Protein AF-A0A6B3FEU1-F1 (afdb_monomer_lite)

Sequence (97 aa):
MAVHVVAEEIPGVTSLAAGAMWGPYLVEPKAKVDEWSRRSLEVFRELAGDPATGVRLTSGIEASRTAEVPPEWATTLPDHRPCEAAELPPGFTAGYR

Foldseek 3Di:
DDDDDDDPDVPDPVVVPDPDDQDQDPDPPPVVSVVVSVVVVVVLVVLCVDVVSVRHDDDDKDFALDDDDDDPVQCPDPPWDKDDPVVDDPNTDTIID

Secondary structure (DSSP, 8-state):
-------SSSS-HHHHH--------S-SSHHHHHHHHHHHHHHHHHHTT-GGG--------EEESS--PPPHHHHTSTT--BPPGGGSPTT--EEE-

Radius of gyration: 17.31 Å; chains: 1; bounding box: 35×32×54 Å

pLDDT: mean 92.63, std 4.86, range [72.94, 98.44]

Structure (mmCIF, N/CA/C/O backbone):
data_AF-A0A6B3FEU1-F1
#
_entry.id   AF-A0A6B3FEU1-F1
#
loop_
_atom_site.group_PDB
_atom_site.id
_atom_site.type_symbol
_atom_site.label_atom_id
_atom_site.label_alt_id
_atom_site.label_comp_id
_atom_site.label_asym_id
_atom_site.label_entity_id
_atom_site.label_seq_id
_atom_site.pdbx_PDB_ins_code
_atom_site.Cartn_x
_atom_site.Cartn_y
_atom_site.Cartn_z
_atom_site.occupancy
_atom_site.B_iso_or_equiv
_atom_site.auth_seq_id
_atom_site.auth_comp_id
_atom_site.auth_asym_id
_atom_site.auth_atom_id
_atom_site.pdbx_PDB_model_num
ATOM 1 N N . MET A 1 1 ? -15.473 -0.412 30.560 1.00 79.81 1 MET A N 1
ATOM 2 C CA . MET A 1 1 ? -14.382 0.585 30.620 1.00 79.81 1 MET A CA 1
ATOM 3 C C . MET A 1 1 ? -14.629 1.589 29.505 1.00 79.81 1 MET A C 1
ATOM 5 O O . MET A 1 1 ? -14.910 1.137 28.403 1.00 79.81 1 MET A O 1
ATOM 9 N N . ALA A 1 2 ? -14.616 2.895 29.778 1.00 93.88 2 ALA A N 1
ATOM 10 C CA . ALA A 1 2 ? -14.775 3.913 28.734 1.00 93.88 2 ALA A CA 1
ATOM 11 C C . ALA A 1 2 ? -13.408 4.250 28.115 1.00 93.88 2 ALA A C 1
ATOM 13 O O . ALA A 1 2 ? -12.414 4.308 28.838 1.00 93.88 2 ALA A O 1
ATOM 14 N N . VAL A 1 3 ? -13.360 4.445 26.794 1.00 96.25 3 VAL A N 1
ATOM 15 C CA . VAL A 1 3 ? -12.160 4.860 26.049 1.00 96.25 3 VAL A CA 1
ATOM 16 C C . VAL A 1 3 ? -12.425 6.237 25.446 1.00 96.25 3 VAL A C 1
ATOM 18 O O . VAL A 1 3 ? -13.485 6.453 24.863 1.00 96.25 3 VAL A O 1
ATOM 21 N N . HIS A 1 4 ? -11.466 7.153 25.579 1.00 95.81 4 HIS A N 1
ATOM 22 C CA . HIS A 1 4 ? -11.525 8.498 25.006 1.00 95.81 4 HIS A CA 1
ATOM 23 C C . HIS A 1 4 ? -10.372 8.699 24.020 1.00 95.81 4 HIS A C 1
ATOM 25 O O . HIS A 1 4 ? -9.233 8.357 24.330 1.00 95.81 4 HIS A O 1
ATOM 31 N N . VAL A 1 5 ? -10.666 9.280 22.854 1.00 94.69 5 VAL A N 1
ATOM 32 C CA . VAL A 1 5 ? -9.660 9.727 21.882 1.00 94.69 5 VAL A CA 1
ATOM 33 C C . VAL A 1 5 ? -9.540 11.240 22.002 1.00 94.69 5 VAL A C 1
ATOM 35 O O . VAL A 1 5 ? -10.533 11.946 21.841 1.00 94.69 5 VAL A O 1
ATOM 38 N N . VAL A 1 6 ? -8.338 11.729 22.303 1.00 96.12 6 VAL A N 1
ATOM 39 C CA . VAL A 1 6 ? -8.035 13.162 22.387 1.00 96.12 6 VAL A CA 1
ATOM 40 C C . VAL A 1 6 ? -7.064 13.500 21.265 1.00 96.12 6 VAL A C 1
ATOM 42 O O . VAL A 1 6 ? -5.951 12.981 21.234 1.00 96.12 6 VAL A O 1
ATOM 45 N N . ALA A 1 7 ? -7.501 14.344 20.340 1.00 95.62 7 ALA A N 1
ATOM 46 C CA . ALA A 1 7 ? -6.709 14.846 19.225 1.00 95.62 7 ALA A CA 1
ATOM 47 C C . ALA A 1 7 ? -7.090 16.308 18.969 1.00 95.62 7 ALA A C 1
ATOM 49 O O . ALA A 1 7 ? -8.192 16.721 19.326 1.00 95.62 7 ALA A O 1
ATOM 50 N N . GLU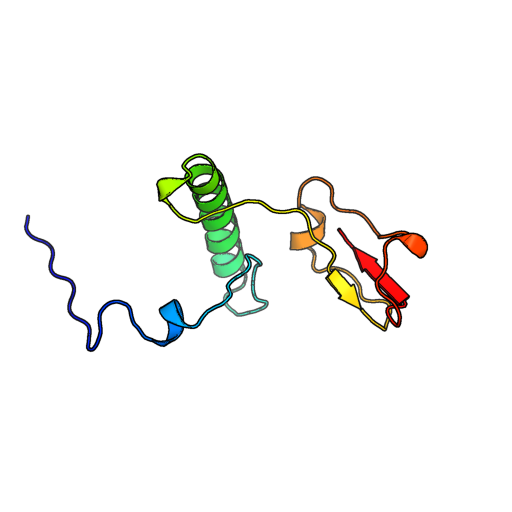 A 1 8 ? -6.187 17.076 18.360 1.00 96.81 8 GLU A N 1
ATOM 51 C CA . GLU A 1 8 ? -6.485 18.446 17.921 1.00 96.81 8 GLU A CA 1
ATOM 52 C C . GLU A 1 8 ? -7.598 18.455 16.861 1.00 96.81 8 GLU A C 1
ATOM 54 O O . GLU A 1 8 ? -8.544 19.230 16.965 1.00 96.81 8 GLU A O 1
ATOM 59 N N . GLU A 1 9 ? -7.538 17.519 15.905 1.00 96.50 9 GLU A N 1
ATOM 60 C CA . GLU A 1 9 ? -8.543 17.326 14.855 1.00 96.50 9 GLU A CA 1
ATOM 61 C C . GLU A 1 9 ? -8.863 15.837 14.642 1.00 96.50 9 GLU A C 1
ATOM 63 O O . GLU A 1 9 ? -7.997 14.968 14.792 1.00 96.50 9 GLU A O 1
ATOM 68 N N . ILE A 1 10 ? -10.117 15.536 14.277 1.00 95.00 10 ILE A N 1
ATOM 69 C CA . ILE A 1 10 ? -10.600 14.177 13.987 1.00 95.00 10 ILE A CA 1
ATOM 70 C C . ILE A 1 10 ? -11.415 14.196 12.678 1.00 95.00 10 ILE A C 1
ATOM 72 O O . ILE A 1 10 ? -12.517 14.749 12.673 1.00 95.00 10 ILE A O 1
ATOM 76 N N . PRO A 1 11 ? -10.932 13.558 11.591 1.00 93.19 11 PRO A N 1
ATOM 77 C CA . PRO A 1 11 ? -9.635 12.884 11.457 1.00 93.19 11 PRO A CA 1
ATOM 78 C C . PRO A 1 11 ? -8.470 13.884 11.351 1.00 93.19 11 PRO A C 1
ATOM 80 O O . PRO A 1 11 ? -8.652 15.009 10.903 1.00 93.19 11 PRO A O 1
ATOM 83 N N . GLY A 1 12 ? -7.258 13.462 11.717 1.00 95.75 12 GLY A N 1
ATOM 84 C CA . GLY A 1 12 ? -6.065 14.299 11.555 1.00 95.75 12 GLY A CA 1
ATOM 85 C C . GLY A 1 12 ? -5.717 14.555 10.081 1.00 95.75 12 GLY A C 1
ATOM 86 O O . GLY A 1 12 ? -5.805 13.650 9.246 1.00 95.75 12 GLY A O 1
ATOM 87 N N . VAL A 1 13 ? -5.264 15.775 9.774 1.00 95.31 13 VAL A N 1
ATOM 88 C CA . VAL A 1 13 ? -5.051 16.264 8.397 1.00 95.31 13 VAL A CA 1
ATOM 89 C C . VAL A 1 13 ? -4.064 15.434 7.575 1.00 95.31 13 VAL A C 1
ATOM 91 O O . VAL A 1 13 ? -4.322 15.172 6.403 1.00 95.31 13 VAL A O 1
ATOM 94 N N . THR A 1 14 ? -2.966 14.959 8.175 1.00 95.69 14 THR A N 1
ATOM 95 C CA . THR A 1 14 ? -1.956 14.148 7.471 1.00 95.69 14 THR A CA 1
ATOM 96 C C . THR A 1 14 ? -2.541 12.827 6.982 1.00 95.69 14 THR A C 1
ATOM 98 O O . THR A 1 14 ? -2.297 12.428 5.846 1.00 95.69 14 THR A O 1
ATOM 101 N N . SER A 1 15 ? -3.340 12.162 7.822 1.00 94.38 15 SER A N 1
ATOM 102 C CA . SER A 1 15 ? -3.999 10.907 7.456 1.00 94.38 15 SER A CA 1
ATOM 103 C C . SER A 1 15 ? -5.077 11.136 6.403 1.00 94.38 15 SER A C 1
ATOM 105 O O . SER A 1 15 ? -5.201 10.338 5.481 1.00 94.38 15 SER A O 1
ATOM 107 N N . LEU A 1 16 ? -5.833 12.233 6.516 1.00 95.44 16 LEU A N 1
ATOM 108 C CA . LEU A 1 16 ? -6.894 12.567 5.567 1.00 95.44 16 LEU A CA 1
ATOM 109 C C . LEU A 1 16 ? -6.348 12.919 4.173 1.00 95.44 16 LEU A C 1
ATOM 111 O O . LEU A 1 16 ? -6.973 12.593 3.170 1.00 95.44 16 LEU A O 1
ATOM 115 N N . ALA A 1 17 ? -5.188 13.573 4.104 1.00 96.69 17 ALA A N 1
ATOM 116 C CA . ALA A 1 17 ? -4.559 13.972 2.847 1.00 96.69 17 ALA A CA 1
ATOM 117 C C . ALA A 1 17 ? -3.781 12.838 2.150 1.00 96.69 17 ALA A C 1
ATOM 119 O O . ALA A 1 17 ? -3.367 12.994 0.999 1.00 96.69 17 ALA A O 1
ATOM 120 N N . ALA A 1 18 ? -3.537 11.713 2.826 1.00 94.62 18 ALA A N 1
ATOM 121 C CA . ALA A 1 18 ? -2.742 10.624 2.276 1.00 94.62 18 ALA A CA 1
ATOM 122 C C . ALA A 1 18 ? -3.485 9.891 1.144 1.00 94.62 18 ALA A C 1
ATOM 124 O O . ALA A 1 18 ? -4.587 9.387 1.334 1.00 94.62 18 ALA A O 1
ATOM 125 N N . GLY A 1 19 ? -2.842 9.747 -0.021 1.00 94.31 19 GLY A N 1
ATOM 126 C CA . GLY A 1 19 ? -3.348 8.878 -1.094 1.00 94.31 19 GLY A CA 1
ATOM 127 C C . GLY A 1 19 ? -3.205 7.379 -0.791 1.00 94.31 19 GLY A C 1
ATOM 128 O O . GLY A 1 19 ? -3.976 6.588 -1.315 1.00 94.31 19 GLY A O 1
ATOM 129 N N . ALA A 1 20 ? -2.230 7.039 0.059 1.00 93.00 20 ALA A N 1
ATOM 130 C CA . ALA A 1 20 ? -1.878 5.733 0.622 1.00 93.00 20 ALA A CA 1
ATOM 131 C C . ALA A 1 20 ? -1.875 4.514 -0.332 1.00 93.00 20 ALA A C 1
ATOM 133 O O . ALA A 1 20 ? -2.889 4.068 -0.861 1.00 93.00 20 ALA A O 1
ATOM 134 N N . MET A 1 21 ? -0.707 3.882 -0.434 1.00 93.06 21 MET A N 1
ATOM 135 C CA . MET A 1 21 ? -0.538 2.506 -0.903 1.00 93.06 21 MET A CA 1
ATOM 136 C C . MET A 1 21 ? 0.289 1.737 0.127 1.00 93.06 21 MET A C 1
ATOM 138 O O . MET A 1 21 ? 1.025 2.342 0.908 1.00 93.06 21 MET A O 1
ATOM 142 N N . TRP A 1 22 ? 0.137 0.417 0.163 1.00 93.00 22 TRP A N 1
ATOM 143 C CA . TRP A 1 22 ? 0.849 -0.415 1.126 1.00 93.00 22 TRP A CA 1
ATOM 144 C C . TRP A 1 22 ? 2.225 -0.828 0.592 1.00 93.00 22 TRP A C 1
ATOM 146 O O . TRP A 1 22 ? 2.336 -1.286 -0.542 1.00 93.00 22 TRP A O 1
ATOM 156 N N . GLY A 1 23 ? 3.246 -0.710 1.440 1.00 87.69 23 GLY A N 1
ATOM 157 C CA . GLY A 1 23 ? 4.591 -1.229 1.207 1.00 87.69 23 GLY A CA 1
ATOM 158 C C . GLY A 1 23 ? 5.487 -0.966 2.428 1.00 87.69 23 GLY A C 1
ATOM 159 O O . GLY A 1 23 ? 5.386 0.114 3.018 1.00 87.69 23 GLY A O 1
ATOM 160 N N . PRO A 1 24 ? 6.346 -1.914 2.847 1.00 84.00 24 PRO A N 1
ATOM 161 C CA . PRO A 1 24 ? 7.353 -1.679 3.877 1.00 84.00 24 PRO A CA 1
ATOM 162 C C . PRO A 1 24 ? 8.282 -0.529 3.477 1.00 84.00 24 PRO A C 1
ATOM 164 O O . PRO A 1 24 ? 9.008 -0.611 2.484 1.00 84.00 24 PRO A O 1
ATOM 167 N N . TYR A 1 25 ? 8.280 0.546 4.263 1.00 72.94 25 TYR A N 1
ATOM 168 C CA . TYR A 1 25 ? 9.241 1.629 4.077 1.00 72.94 25 TYR A CA 1
ATOM 169 C C . TYR A 1 25 ? 10.604 1.192 4.625 1.00 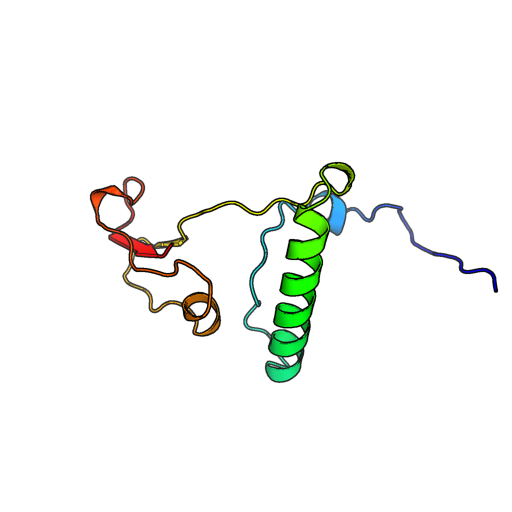72.94 25 TYR A C 1
ATOM 171 O O . TYR A 1 25 ? 10.671 0.572 5.685 1.00 72.94 25 TYR A O 1
ATOM 179 N N . LEU A 1 26 ? 11.693 1.501 3.916 1.00 75.00 26 LEU A N 1
ATOM 180 C CA . LEU A 1 26 ? 13.058 1.099 4.286 1.00 75.00 26 LEU A CA 1
ATOM 181 C C . LEU A 1 26 ? 13.587 1.945 5.461 1.00 75.00 26 LEU A C 1
ATOM 183 O O . LEU A 1 26 ? 14.478 2.775 5.299 1.00 75.00 26 LEU A O 1
ATOM 187 N N . VAL A 1 27 ? 12.985 1.770 6.638 1.00 82.00 27 VAL A N 1
ATOM 188 C CA . VAL A 1 27 ? 13.288 2.511 7.870 1.00 82.00 27 VAL A CA 1
ATOM 189 C C . VAL A 1 27 ? 13.607 1.567 9.021 1.00 82.00 27 VAL A C 1
ATOM 191 O O . VAL A 1 27 ? 13.220 0.400 9.031 1.00 82.00 27 VAL A O 1
ATOM 194 N N . GLU A 1 28 ? 14.317 2.095 10.013 1.00 85.19 28 GLU A N 1
ATOM 195 C CA . GLU A 1 28 ? 14.699 1.350 11.206 1.00 85.19 28 GLU A CA 1
ATOM 196 C C . GLU A 1 28 ? 13.654 1.488 12.329 1.00 85.19 28 GLU A C 1
ATOM 198 O O . GLU A 1 28 ? 13.031 2.545 12.463 1.00 85.19 28 GLU A O 1
ATOM 203 N N . PRO A 1 29 ? 13.479 0.464 13.189 1.00 92.19 29 PRO A N 1
ATOM 204 C CA . PRO A 1 29 ? 14.196 -0.812 13.194 1.00 92.19 29 PRO A CA 1
ATOM 205 C C . PRO A 1 29 ? 13.590 -1.835 12.221 1.00 92.19 29 PRO A C 1
ATOM 207 O O . PRO A 1 29 ? 12.432 -2.237 12.387 1.00 92.19 29 PRO A O 1
ATOM 210 N N . LYS A 1 30 ? 14.394 -2.324 11.268 1.00 88.44 30 LYS A N 1
ATOM 211 C CA . LYS A 1 30 ? 13.923 -3.156 10.146 1.00 88.44 30 LYS A CA 1
ATOM 212 C C . LYS A 1 30 ? 13.079 -4.357 10.580 1.00 88.44 30 LYS A C 1
ATOM 214 O O . LYS A 1 30 ? 11.991 -4.557 10.056 1.00 88.44 30 LYS A O 1
ATOM 219 N N . ALA A 1 31 ? 13.523 -5.108 11.589 1.00 90.81 31 ALA A N 1
ATOM 220 C CA . ALA A 1 31 ? 12.807 -6.303 12.045 1.00 90.81 31 ALA A CA 1
ATOM 221 C C . ALA A 1 31 ? 11.371 -6.010 12.527 1.00 90.81 31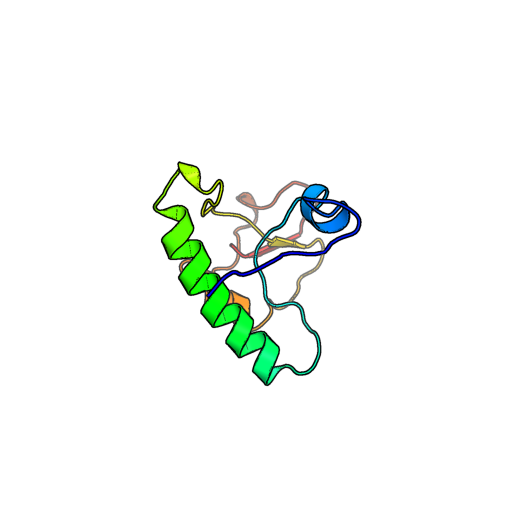 ALA A C 1
ATOM 223 O O . ALA A 1 31 ? 10.462 -6.796 12.268 1.00 90.81 31 ALA A O 1
ATOM 224 N N . LYS A 1 32 ? 11.144 -4.866 13.194 1.00 93.12 32 LYS A N 1
ATOM 225 C CA . LYS A 1 32 ? 9.789 -4.475 13.622 1.00 93.12 32 LYS A CA 1
ATOM 226 C C . LYS A 1 32 ? 8.959 -3.964 12.454 1.00 93.12 32 LYS A C 1
ATOM 228 O O . LYS A 1 32 ? 7.772 -4.260 12.386 1.00 93.12 32 LYS A O 1
ATOM 233 N N . VAL A 1 33 ? 9.574 -3.210 11.542 1.00 92.38 33 VAL A N 1
ATOM 234 C CA . VAL A 1 33 ? 8.899 -2.727 10.331 1.00 92.38 33 VAL A CA 1
ATOM 235 C C . VAL A 1 33 ? 8.426 -3.903 9.487 1.00 92.38 33 VAL A C 1
ATOM 237 O O . VAL A 1 33 ? 7.278 -3.898 9.050 1.00 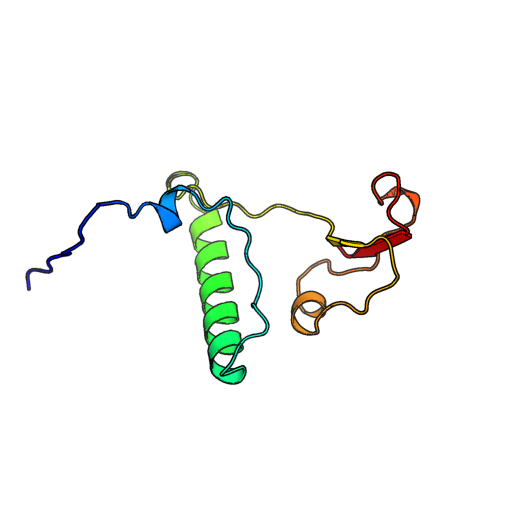92.38 33 VAL A O 1
ATOM 240 N N . ASP A 1 34 ? 9.250 -4.936 9.327 1.00 89.56 34 ASP A N 1
ATOM 241 C CA . ASP A 1 34 ? 8.882 -6.158 8.611 1.00 89.56 34 ASP A CA 1
ATOM 242 C C . ASP A 1 34 ? 7.700 -6.870 9.305 1.00 89.56 34 ASP A C 1
ATOM 244 O O . ASP A 1 34 ? 6.722 -7.236 8.648 1.00 89.56 34 ASP A O 1
ATOM 248 N N . GLU A 1 35 ? 7.726 -7.001 10.639 1.00 92.69 35 GLU A N 1
ATOM 249 C CA . GLU A 1 35 ? 6.633 -7.608 11.416 1.00 92.69 35 GLU A CA 1
ATOM 250 C C . GLU A 1 35 ? 5.313 -6.830 11.281 1.00 92.69 35 GLU A C 1
ATOM 252 O O . GLU A 1 35 ? 4.270 -7.412 10.962 1.00 92.69 35 GLU A O 1
ATOM 257 N N . TRP A 1 36 ? 5.345 -5.511 11.480 1.00 94.38 36 TRP A N 1
ATOM 258 C CA . TRP A 1 36 ? 4.168 -4.650 11.356 1.00 94.38 36 TRP A CA 1
ATOM 259 C C . TRP A 1 36 ? 3.644 -4.597 9.926 1.00 94.38 36 TRP A C 1
ATOM 261 O O . TRP A 1 36 ? 2.430 -4.580 9.714 1.00 94.38 36 TRP A O 1
ATOM 271 N N . SER A 1 37 ? 4.534 -4.612 8.935 1.00 93.25 37 SER A N 1
ATOM 272 C CA . SER A 1 37 ? 4.143 -4.628 7.528 1.00 93.25 37 SER A CA 1
ATOM 273 C C . SER A 1 37 ? 3.421 -5.927 7.191 1.00 93.25 37 SER A C 1
ATOM 275 O O . SER A 1 37 ? 2.313 -5.880 6.661 1.00 93.25 37 SER A O 1
ATOM 277 N N . ARG A 1 38 ? 3.967 -7.087 7.580 1.00 92.00 38 ARG A N 1
ATOM 278 C CA . ARG A 1 38 ? 3.296 -8.378 7.371 1.00 92.00 38 ARG A CA 1
ATOM 279 C C . ARG A 1 38 ? 1.930 -8.415 8.054 1.00 92.00 38 ARG A C 1
ATOM 281 O O . ARG A 1 38 ? 0.940 -8.762 7.414 1.00 92.00 38 ARG A O 1
ATOM 288 N N . ARG A 1 39 ? 1.857 -8.009 9.327 1.00 95.94 39 ARG A N 1
ATOM 289 C CA . ARG A 1 39 ? 0.591 -8.017 10.070 1.00 95.94 39 ARG A CA 1
ATOM 290 C C . ARG A 1 39 ? -0.438 -7.058 9.472 1.00 95.94 39 ARG A C 1
ATOM 292 O O . ARG A 1 39 ? -1.610 -7.405 9.380 1.00 95.94 39 ARG A O 1
ATOM 299 N N . SER A 1 40 ? -0.019 -5.863 9.063 1.00 95.81 40 SER A N 1
ATOM 300 C CA . SER A 1 40 ? -0.924 -4.895 8.437 1.00 95.81 40 SER A CA 1
ATOM 301 C C . SER A 1 40 ? -1.420 -5.369 7.073 1.00 95.81 40 SER A C 1
ATOM 303 O O . SER A 1 40 ? -2.600 -5.197 6.795 1.00 95.81 40 SER A O 1
ATOM 305 N N . LEU A 1 41 ? -0.592 -6.041 6.263 1.00 95.12 41 LEU A N 1
ATOM 306 C CA . LEU A 1 41 ? -1.044 -6.639 5.002 1.00 95.12 41 LEU A CA 1
ATOM 307 C C . LEU A 1 41 ? -2.137 -7.691 5.221 1.00 95.12 41 LEU A C 1
ATOM 309 O O . LEU A 1 41 ? -3.122 -7.700 4.486 1.00 95.12 41 LEU A O 1
ATOM 313 N N . GLU A 1 42 ? -1.984 -8.563 6.224 1.00 95.81 42 GLU A N 1
ATOM 314 C CA . GLU A 1 42 ? -3.019 -9.539 6.603 1.00 95.81 42 GLU A CA 1
ATOM 315 C C . GLU A 1 42 ? -4.341 -8.827 6.935 1.00 95.81 42 GLU A C 1
ATOM 317 O O . GLU A 1 42 ? -5.375 -9.142 6.349 1.00 95.81 42 GLU A O 1
ATOM 322 N N . VAL A 1 43 ? -4.293 -7.800 7.789 1.00 97.94 43 VAL A N 1
ATOM 323 C CA . VAL A 1 43 ? -5.478 -7.018 8.180 1.00 97.94 43 VAL A CA 1
ATOM 324 C C . VAL A 1 43 ? -6.086 -6.263 6.994 1.00 97.94 43 VAL A C 1
ATOM 326 O O . VAL A 1 43 ? -7.301 -6.255 6.829 1.00 97.94 43 VAL A O 1
ATOM 329 N N . PHE A 1 44 ? -5.279 -5.644 6.131 1.00 97.38 44 PHE A N 1
ATOM 330 C CA . PHE A 1 44 ? -5.790 -4.921 4.964 1.00 97.38 44 PHE A CA 1
ATOM 331 C C . PHE A 1 44 ? -6.449 -5.853 3.945 1.00 97.38 44 PHE A C 1
ATOM 333 O O . PHE A 1 44 ? -7.428 -5.457 3.318 1.00 97.38 44 PHE A O 1
ATOM 340 N N . ARG A 1 45 ? -5.967 -7.094 3.805 1.00 96.12 45 ARG A N 1
ATOM 341 C CA . ARG A 1 45 ? -6.624 -8.118 2.978 1.00 96.12 45 ARG A CA 1
ATOM 342 C C . ARG A 1 45 ? -7.982 -8.526 3.543 1.00 96.12 45 ARG A C 1
ATOM 344 O O . ARG A 1 45 ? -8.918 -8.677 2.767 1.00 96.12 45 ARG A O 1
ATOM 351 N N . GLU A 1 46 ? -8.100 -8.668 4.863 1.00 98.06 46 GLU A N 1
ATOM 352 C CA . GLU A 1 46 ? -9.384 -8.925 5.528 1.00 98.06 46 GLU A CA 1
ATOM 353 C C . GLU A 1 46 ? -10.356 -7.749 5.331 1.00 98.06 46 GLU A C 1
ATOM 355 O O . GLU A 1 46 ? -11.487 -7.955 4.896 1.00 98.06 46 GLU A O 1
ATOM 360 N N . LEU A 1 47 ? -9.901 -6.511 5.566 1.00 98.44 47 LEU A N 1
ATOM 361 C CA . LEU A 1 47 ? -10.711 -5.300 5.380 1.00 98.44 47 LEU A CA 1
ATOM 362 C C . LEU A 1 47 ? -11.165 -5.116 3.928 1.00 98.44 47 LEU A C 1
ATOM 364 O O . LEU A 1 47 ? -12.304 -4.726 3.696 1.00 98.44 47 LEU A O 1
ATOM 368 N N . ALA A 1 48 ? -10.318 -5.455 2.952 1.00 97.81 48 ALA A N 1
ATOM 369 C CA . ALA A 1 48 ? -10.678 -5.408 1.535 1.00 97.81 48 ALA A CA 1
ATOM 370 C C . ALA A 1 48 ? -11.835 -6.355 1.157 1.00 97.81 48 ALA A C 1
ATOM 372 O O . ALA A 1 48 ? -12.410 -6.207 0.079 1.00 97.81 48 ALA A O 1
ATOM 373 N N . GLY A 1 49 ? -12.182 -7.316 2.023 1.00 97.56 49 GLY A N 1
ATOM 374 C CA . GLY A 1 49 ? -13.366 -8.163 1.877 1.00 97.56 49 GLY A CA 1
ATOM 375 C C . GLY A 1 49 ? -14.688 -7.459 2.206 1.00 97.56 49 GLY A C 1
ATOM 376 O O . GLY A 1 49 ? -15.742 -7.965 1.827 1.00 97.56 49 GLY A O 1
ATOM 377 N N . ASP A 1 50 ? -14.649 -6.299 2.871 1.00 98.00 50 ASP A N 1
ATOM 378 C CA . ASP A 1 50 ? -15.822 -5.489 3.206 1.00 98.00 50 ASP A CA 1
ATOM 379 C C . ASP A 1 50 ? -15.778 -4.122 2.486 1.00 98.00 50 ASP A C 1
ATOM 381 O O . ASP A 1 50 ? -14.988 -3.243 2.856 1.00 98.00 50 ASP A O 1
ATOM 385 N N . PRO A 1 51 ? -16.661 -3.894 1.492 1.00 95.50 51 PRO A N 1
ATOM 386 C CA . PRO A 1 51 ? -16.765 -2.624 0.775 1.00 95.50 51 PRO A CA 1
ATOM 387 C C . PRO A 1 51 ? -17.005 -1.389 1.656 1.00 95.50 51 PRO A C 1
ATOM 389 O O . PRO A 1 51 ? -16.678 -0.280 1.231 1.00 95.50 51 PRO A O 1
ATOM 392 N N . ALA A 1 52 ? -17.559 -1.539 2.865 1.00 97.94 52 ALA A N 1
ATOM 393 C CA . ALA A 1 52 ? -17.814 -0.420 3.772 1.00 97.94 52 ALA A CA 1
ATOM 394 C C . ALA A 1 52 ? -16.531 0.174 4.382 1.00 97.94 52 ALA A C 1
ATOM 396 O O . ALA A 1 52 ? -16.555 1.292 4.895 1.00 97.94 52 ALA A O 1
ATOM 397 N N . THR A 1 53 ? -15.406 -0.545 4.318 1.00 97.69 53 THR A N 1
ATOM 398 C CA . THR A 1 53 ? -14.129 -0.115 4.913 1.00 97.69 53 THR A CA 1
ATOM 399 C C . THR A 1 53 ? -13.357 0.880 4.045 1.00 97.69 53 THR A C 1
ATOM 401 O O . THR A 1 53 ? -12.468 1.568 4.542 1.00 97.69 53 THR A O 1
ATOM 404 N N . GLY A 1 54 ? -13.658 0.947 2.742 1.00 95.88 54 GLY A N 1
ATOM 405 C CA . GLY A 1 54 ? -12.915 1.755 1.769 1.00 95.88 54 GLY A CA 1
ATOM 406 C C . GLY A 1 54 ? -11.543 1.190 1.365 1.00 95.88 54 GLY A C 1
ATOM 407 O O . GLY A 1 54 ? -10.857 1.802 0.543 1.00 95.88 54 GLY A O 1
ATOM 408 N N . VAL A 1 55 ? -11.138 0.026 1.888 1.00 97.81 55 VAL A N 1
ATOM 409 C CA . VAL A 1 55 ? -9.889 -0.657 1.514 1.00 97.81 55 VAL A CA 1
ATOM 410 C C . VAL A 1 55 ? -10.133 -1.536 0.287 1.00 97.81 55 VAL A C 1
ATOM 412 O O . VAL A 1 55 ? -11.141 -2.229 0.200 1.00 97.81 55 VAL A O 1
ATOM 415 N N . ARG A 1 56 ? -9.203 -1.536 -0.677 1.00 96.06 56 ARG A N 1
ATOM 416 C CA . ARG A 1 56 ? -9.259 -2.431 -1.844 1.00 96.06 56 ARG A CA 1
ATOM 417 C C . ARG A 1 56 ? -7.883 -2.963 -2.214 1.00 96.06 56 ARG A C 1
ATOM 419 O O . ARG A 1 56 ? -6.893 -2.242 -2.115 1.00 96.06 56 ARG A O 1
ATOM 426 N N . LEU A 1 57 ? -7.843 -4.191 -2.722 1.00 94.25 57 LEU A N 1
ATOM 427 C CA . LEU A 1 57 ? -6.671 -4.724 -3.411 1.00 94.25 57 LEU A CA 1
ATOM 428 C C . LEU A 1 57 ? -6.762 -4.361 -4.891 1.00 94.25 57 LEU A C 1
ATOM 430 O O . LEU A 1 57 ? -7.798 -4.550 -5.526 1.00 94.25 57 LEU A O 1
ATOM 434 N N . THR A 1 58 ? -5.674 -3.835 -5.440 1.00 92.38 58 THR A N 1
ATOM 435 C CA . THR A 1 58 ? -5.564 -3.545 -6.867 1.00 92.38 58 THR A CA 1
ATOM 436 C C . THR A 1 58 ? -4.212 -3.997 -7.370 1.00 92.38 58 THR A C 1
ATOM 438 O O . THR A 1 58 ? -3.203 -3.873 -6.682 1.00 92.38 58 THR A O 1
ATOM 441 N N . SER A 1 59 ? -4.205 -4.501 -8.594 1.00 90.19 59 SER A N 1
ATOM 442 C CA . SER A 1 59 ? -2.974 -4.802 -9.303 1.00 90.19 59 SER A CA 1
ATOM 443 C C . SER A 1 59 ? -2.332 -3.492 -9.795 1.00 90.19 59 SER A C 1
ATOM 445 O O . SER A 1 59 ? -3.060 -2.571 -10.183 1.00 90.19 59 SER A O 1
ATOM 447 N N . GLY A 1 60 ? -1.002 -3.405 -9.793 1.00 91.19 60 GLY A N 1
ATOM 448 C CA . GLY A 1 60 ? -0.245 -2.226 -10.224 1.00 91.19 60 GLY A CA 1
ATOM 449 C C . GLY A 1 60 ? 1.082 -2.606 -10.880 1.00 91.19 60 GLY A C 1
ATOM 450 O O . GLY A 1 60 ? 1.381 -3.788 -11.011 1.00 91.19 60 GLY A O 1
ATOM 451 N N . ILE A 1 61 ? 1.837 -1.604 -11.331 1.00 93.12 61 ILE A N 1
ATOM 452 C CA . ILE A 1 61 ? 3.212 -1.758 -11.823 1.00 93.12 61 ILE A CA 1
ATOM 453 C C . ILE A 1 61 ? 4.057 -0.689 -11.137 1.00 93.12 61 ILE A C 1
ATOM 455 O O . ILE A 1 61 ? 3.713 0.494 -11.202 1.00 93.12 61 ILE A O 1
ATOM 459 N N . GLU A 1 62 ? 5.164 -1.091 -10.524 1.00 93.25 62 GLU A N 1
ATOM 460 C CA . GLU A 1 62 ? 6.236 -0.170 -10.163 1.00 93.25 62 GLU A CA 1
ATOM 461 C C . GLU A 1 62 ? 7.200 -0.076 -11.347 1.00 93.25 62 GLU A C 1
ATOM 463 O O . GLU A 1 62 ? 7.886 -1.039 -11.689 1.00 93.25 62 GLU A O 1
ATOM 468 N N . ALA A 1 63 ? 7.197 1.072 -12.025 1.00 95.12 63 ALA A N 1
ATOM 469 C CA . ALA A 1 63 ? 8.006 1.310 -13.213 1.00 95.12 63 ALA A CA 1
ATOM 470 C C . ALA A 1 63 ? 9.143 2.290 -12.901 1.00 95.12 63 ALA A C 1
ATOM 472 O O . ALA A 1 63 ? 8.917 3.346 -12.308 1.00 95.12 63 ALA A O 1
ATOM 473 N N . SER A 1 64 ? 10.351 1.983 -13.375 1.00 94.44 64 SER A N 1
ATOM 474 C CA . SER A 1 64 ? 11.513 2.871 -13.316 1.00 94.44 64 SER A CA 1
ATOM 475 C C . SER A 1 64 ? 12.068 3.174 -14.711 1.00 94.44 64 SER A C 1
ATOM 477 O O . SER A 1 64 ? 11.896 2.437 -15.688 1.00 94.44 64 SER A O 1
ATOM 479 N N . ARG A 1 65 ? 12.707 4.339 -14.825 1.00 95.25 65 ARG A N 1
ATOM 480 C CA . ARG A 1 65 ? 13.424 4.770 -16.036 1.00 95.25 65 ARG A CA 1
ATOM 481 C C . ARG A 1 65 ? 14.810 4.137 -16.132 1.00 95.25 65 ARG A C 1
ATOM 483 O O . ARG A 1 65 ? 15.447 4.225 -17.181 1.00 95.25 65 ARG A O 1
ATOM 490 N N . THR A 1 66 ? 15.252 3.494 -15.059 1.00 91.06 66 THR A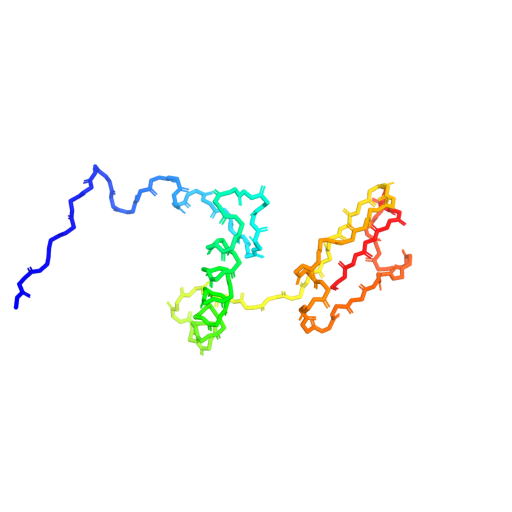 N 1
ATOM 491 C CA . THR A 1 66 ? 16.507 2.759 -14.939 1.00 91.06 66 THR A CA 1
ATOM 492 C C . THR A 1 66 ? 16.229 1.380 -14.359 1.00 91.06 66 THR A C 1
ATOM 494 O O . THR A 1 66 ? 15.307 1.215 -13.569 1.00 91.06 66 THR A O 1
ATOM 497 N N . ALA A 1 67 ? 17.018 0.376 -14.742 1.00 83.50 67 ALA A N 1
ATOM 498 C CA . ALA A 1 67 ? 16.881 -0.951 -14.156 1.00 83.50 67 ALA A CA 1
ATOM 499 C C . ALA A 1 67 ? 17.234 -0.905 -12.661 1.00 83.50 67 ALA A C 1
ATOM 501 O O . ALA A 1 67 ? 18.367 -0.587 -12.298 1.00 83.50 67 ALA A O 1
ATOM 502 N N . GLU A 1 68 ? 16.260 -1.227 -11.815 1.00 83.00 68 GLU A N 1
ATOM 503 C CA . GLU A 1 68 ? 16.402 -1.297 -10.363 1.00 83.00 68 GLU A CA 1
ATOM 504 C C . GLU A 1 68 ? 16.052 -2.702 -9.881 1.00 83.00 68 GLU A C 1
ATOM 506 O O . GLU A 1 68 ? 15.159 -3.363 -10.414 1.00 83.00 68 GLU A O 1
ATOM 511 N N . VAL A 1 69 ? 16.799 -3.172 -8.884 1.00 85.50 69 VAL A N 1
ATOM 512 C CA . VAL A 1 69 ? 16.514 -4.448 -8.226 1.00 85.50 69 VAL A CA 1
ATOM 513 C C . VAL A 1 69 ? 15.317 -4.224 -7.300 1.00 85.50 69 VAL A C 1
ATOM 515 O O . VAL A 1 69 ? 15.391 -3.318 -6.465 1.00 85.50 69 VAL A O 1
ATOM 518 N N . PRO A 1 70 ? 14.233 -5.015 -7.414 1.00 87.00 70 PRO A N 1
ATOM 519 C CA . PRO A 1 70 ? 13.095 -4.871 -6.519 1.00 87.00 70 PRO A CA 1
ATOM 520 C C . PRO A 1 70 ? 13.529 -5.128 -5.071 1.00 87.00 70 PRO A C 1
ATOM 522 O O . PRO A 1 70 ? 14.388 -5.985 -4.823 1.00 87.00 70 PRO A O 1
ATOM 525 N N . PRO A 1 71 ? 12.938 -4.428 -4.091 1.00 85.94 71 PRO A N 1
ATOM 526 C CA . PRO A 1 71 ? 13.203 -4.719 -2.696 1.00 85.94 71 PRO A CA 1
ATOM 527 C C . PRO A 1 71 ? 12.731 -6.142 -2.368 1.00 85.94 71 PRO A C 1
ATOM 529 O O . PRO A 1 71 ? 11.710 -6.606 -2.872 1.00 85.94 71 PRO A O 1
ATOM 532 N N . GLU A 1 72 ? 13.462 -6.834 -1.491 1.00 86.81 72 GLU A N 1
ATOM 533 C CA . GLU A 1 72 ? 13.233 -8.256 -1.183 1.00 86.81 72 GLU A CA 1
ATOM 534 C C . GLU A 1 72 ? 11.785 -8.564 -0.777 1.00 86.81 72 GLU A C 1
ATOM 536 O O . GLU A 1 72 ? 11.239 -9.592 -1.153 1.00 86.81 72 GLU A O 1
ATOM 541 N N . TRP A 1 73 ? 11.116 -7.661 -0.060 1.00 86.31 73 TRP A N 1
ATOM 542 C CA . TRP A 1 73 ? 9.724 -7.875 0.334 1.00 86.31 73 TRP A CA 1
ATOM 543 C C . TRP A 1 73 ? 8.771 -7.938 -0.870 1.00 86.31 73 TRP A C 1
ATOM 545 O O . TRP A 1 73 ? 7.799 -8.693 -0.829 1.00 86.31 73 TRP A O 1
ATOM 555 N N . ALA A 1 74 ? 9.035 -7.182 -1.940 1.00 88.75 74 ALA A N 1
ATOM 556 C CA . ALA A 1 74 ? 8.158 -7.125 -3.107 1.00 88.75 74 ALA A CA 1
ATOM 557 C C . ALA A 1 74 ? 8.178 -8.454 -3.865 1.00 88.75 74 ALA A C 1
ATOM 559 O O . ALA A 1 74 ? 7.140 -8.901 -4.344 1.00 88.75 74 ALA A O 1
ATOM 560 N N . THR A 1 75 ? 9.324 -9.143 -3.877 1.00 89.25 75 THR A N 1
ATOM 561 C CA . THR A 1 75 ? 9.464 -10.448 -4.538 1.00 89.25 75 THR A CA 1
ATOM 562 C C . THR A 1 75 ? 8.699 -11.569 -3.834 1.00 89.25 75 THR A C 1
ATOM 564 O O . THR A 1 75 ? 8.463 -12.621 -4.424 1.00 89.25 75 THR A O 1
ATOM 567 N N . THR A 1 76 ? 8.273 -11.343 -2.587 1.00 87.12 76 THR A N 1
ATOM 568 C CA . THR A 1 76 ? 7.446 -12.287 -1.820 1.00 87.12 76 THR A CA 1
ATOM 569 C C . THR A 1 76 ? 5.943 -12.106 -2.044 1.00 87.12 76 THR A C 1
ATOM 571 O O . THR A 1 76 ? 5.148 -12.912 -1.551 1.00 87.12 76 THR A O 1
ATOM 574 N N . LEU A 1 77 ? 5.524 -11.054 -2.759 1.00 87.62 77 LEU A N 1
ATOM 575 C CA . LEU A 1 77 ? 4.114 -10.830 -3.052 1.00 87.62 77 LEU A CA 1
ATOM 576 C C . LEU A 1 77 ? 3.589 -11.828 -4.097 1.00 87.62 77 LEU A C 1
ATOM 578 O O . LEU A 1 77 ? 4.321 -12.225 -5.005 1.00 87.62 77 LEU A O 1
ATOM 582 N N . PRO A 1 78 ? 2.306 -12.231 -3.997 1.00 87.44 78 PRO A N 1
ATOM 583 C CA . PRO A 1 78 ? 1.661 -13.010 -5.045 1.00 87.44 78 PRO A CA 1
ATOM 584 C C . PRO A 1 78 ? 1.742 -12.290 -6.388 1.00 87.44 78 PRO A C 1
ATOM 586 O O . PRO A 1 78 ? 1.638 -11.067 -6.438 1.00 87.44 78 PRO A O 1
ATOM 589 N N . ASP A 1 79 ? 1.889 -13.067 -7.457 1.00 89.19 79 ASP A N 1
ATOM 590 C CA . ASP A 1 79 ? 1.941 -12.588 -8.841 1.00 89.19 79 ASP A CA 1
ATOM 591 C C . ASP A 1 79 ? 3.124 -11.661 -9.171 1.00 89.19 79 ASP A C 1
ATOM 593 O O . ASP A 1 79 ? 3.149 -11.085 -10.263 1.00 89.19 79 ASP A O 1
ATOM 597 N N . HIS A 1 80 ? 4.127 -11.580 -8.281 1.00 93.31 80 HIS A N 1
ATOM 598 C CA . HIS A 1 80 ? 5.319 -10.786 -8.536 1.00 93.31 80 HIS A CA 1
ATOM 599 C C . HIS A 1 80 ? 6.063 -11.269 -9.781 1.00 93.31 80 HIS A C 1
ATOM 601 O O . HIS A 1 80 ? 6.454 -12.440 -9.870 1.00 93.31 80 HIS A O 1
ATOM 607 N N . ARG A 1 81 ? 6.328 -10.358 -10.719 1.00 93.88 81 ARG A N 1
ATOM 608 C CA . ARG A 1 81 ? 7.202 -10.634 -11.866 1.00 93.88 81 ARG A CA 1
ATOM 609 C C . ARG A 1 81 ? 7.739 -9.365 -12.528 1.00 93.88 81 ARG A C 1
ATOM 611 O O . ARG A 1 81 ? 7.092 -8.317 -12.475 1.00 93.88 81 ARG A O 1
ATOM 618 N N . PRO A 1 82 ? 8.866 -9.465 -13.256 1.00 93.94 82 PRO A N 1
ATOM 619 C CA . PRO A 1 82 ? 9.262 -8.436 -14.208 1.00 93.94 82 PRO A CA 1
ATOM 620 C C . PRO A 1 82 ? 8.153 -8.158 -15.236 1.00 93.94 82 PRO A C 1
ATOM 622 O O . PRO A 1 82 ? 7.433 -9.067 -15.666 1.00 93.94 82 PRO A O 1
ATOM 625 N N . CYS A 1 83 ? 8.022 -6.892 -15.622 1.00 94.88 83 CYS A N 1
ATOM 626 C CA . CYS A 1 83 ? 7.134 -6.462 -16.697 1.00 94.88 83 CYS A CA 1
ATOM 627 C C . CYS A 1 83 ? 7.811 -6.608 -18.061 1.00 94.88 83 CYS A C 1
ATOM 629 O O . CYS A 1 83 ? 8.994 -6.298 -18.219 1.00 94.88 83 CYS A O 1
ATOM 631 N N . GLU A 1 84 ? 7.033 -7.003 -19.063 1.00 94.56 84 GLU A N 1
ATOM 632 C CA . GLU A 1 84 ? 7.443 -6.934 -20.461 1.00 94.56 84 GLU A CA 1
ATOM 633 C C . GLU A 1 84 ? 7.444 -5.478 -20.943 1.00 94.56 84 GLU A C 1
ATOM 635 O O . GLU A 1 84 ? 6.673 -4.645 -20.462 1.00 94.56 84 GLU A O 1
ATOM 640 N N . ALA A 1 85 ? 8.250 -5.162 -21.962 1.00 92.81 85 ALA A N 1
ATOM 641 C CA . ALA A 1 85 ? 8.358 -3.794 -22.484 1.00 92.81 85 ALA A CA 1
ATOM 642 C C . ALA A 1 85 ? 7.006 -3.194 -22.929 1.00 92.81 85 ALA A C 1
ATOM 644 O O . ALA A 1 85 ? 6.813 -1.985 -22.846 1.00 92.81 85 ALA A O 1
ATOM 645 N N . ALA A 1 86 ? 6.063 -4.032 -23.374 1.00 95.69 86 ALA A N 1
ATOM 646 C CA . ALA A 1 86 ? 4.723 -3.611 -23.788 1.00 95.69 86 ALA A CA 1
ATOM 647 C C . ALA A 1 86 ? 3.783 -3.258 -22.616 1.00 95.69 86 ALA A C 1
ATOM 649 O O . ALA A 1 86 ? 2.760 -2.613 -22.833 1.00 95.69 86 ALA A O 1
ATOM 650 N N . GLU A 1 87 ? 4.104 -3.683 -21.391 1.00 95.25 87 GLU A N 1
ATOM 651 C CA . GLU A 1 87 ? 3.328 -3.380 -20.180 1.00 95.25 87 GLU A CA 1
ATOM 652 C C . GLU A 1 87 ? 3.758 -2.055 -19.534 1.00 95.25 87 GLU A C 1
ATOM 654 O O . GLU A 1 87 ? 3.040 -1.508 -18.695 1.00 95.25 87 GLU A O 1
ATOM 659 N N . LEU A 1 88 ? 4.932 -1.540 -19.911 1.00 96.19 88 LEU A N 1
ATOM 660 C CA . LEU A 1 88 ? 5.511 -0.342 -19.321 1.00 96.19 88 LEU A CA 1
ATOM 661 C C . LEU A 1 88 ? 4.878 0.935 -19.895 1.00 96.19 88 LEU A C 1
ATOM 663 O O . LEU A 1 88 ? 4.691 1.051 -21.111 1.00 96.19 88 LEU A O 1
ATOM 667 N N . PRO A 1 89 ? 4.600 1.947 -19.052 1.00 95.38 89 PRO A N 1
ATOM 668 C CA . PRO A 1 89 ? 4.202 3.258 -19.542 1.00 95.38 89 PRO A CA 1
ATOM 669 C C . PRO A 1 89 ? 5.310 3.905 -20.399 1.00 95.38 89 PRO A C 1
ATOM 671 O O . PRO A 1 89 ? 6.498 3.645 -20.178 1.00 95.38 89 PRO A O 1
ATOM 674 N N . PRO A 1 90 ? 4.964 4.805 -21.339 1.00 95.50 90 PRO A N 1
ATOM 675 C CA . PRO A 1 90 ? 5.952 5.493 -22.164 1.00 95.50 90 PRO A CA 1
ATOM 676 C C . PRO A 1 90 ? 7.039 6.190 -21.336 1.00 95.50 90 PRO A C 1
ATOM 678 O O . PRO A 1 90 ? 6.747 6.922 -20.391 1.00 95.50 90 PRO A O 1
ATOM 681 N N . GLY A 1 91 ? 8.298 5.985 -21.723 1.00 94.81 91 GLY A N 1
ATOM 682 C CA . GLY A 1 91 ? 9.462 6.587 -21.068 1.00 94.81 91 GLY A CA 1
ATOM 683 C C . GLY A 1 91 ? 10.049 5.775 -19.910 1.00 94.81 91 GLY A C 1
ATOM 684 O O . GLY A 1 91 ? 11.112 6.152 -19.424 1.00 94.81 91 GLY A O 1
ATOM 685 N N . PHE A 1 92 ? 9.419 4.671 -19.500 1.00 96.56 92 PHE A N 1
ATOM 686 C CA . PHE A 1 92 ? 9.963 3.725 -18.522 1.00 96.56 92 PHE A CA 1
ATOM 687 C C . PHE A 1 92 ? 10.654 2.553 -19.225 1.00 96.56 92 PHE A C 1
ATOM 689 O O . PHE A 1 92 ? 10.256 2.151 -20.316 1.00 96.56 92 PHE A O 1
ATOM 696 N N . THR A 1 93 ? 11.720 2.031 -18.618 1.00 95.31 93 THR A N 1
ATOM 697 C CA . THR A 1 93 ? 12.599 1.021 -19.241 1.00 95.31 93 THR A CA 1
ATOM 698 C C . THR A 1 93 ? 12.650 -0.289 -18.463 1.00 95.31 93 THR A C 1
ATOM 700 O O . THR A 1 93 ? 13.053 -1.307 -19.020 1.00 95.31 93 THR A O 1
ATOM 703 N N . ALA A 1 94 ? 12.221 -0.278 -17.201 1.00 94.75 94 ALA A N 1
ATOM 704 C CA . ALA A 1 94 ? 12.120 -1.447 -16.345 1.00 94.75 94 ALA A CA 1
ATOM 705 C C . ALA A 1 94 ? 10.908 -1.316 -15.418 1.00 94.75 94 ALA A C 1
ATOM 707 O O . ALA A 1 94 ? 10.435 -0.212 -15.141 1.00 94.75 94 ALA A O 1
ATOM 708 N N . GLY A 1 95 ? 10.418 -2.439 -14.910 1.00 94.31 95 GLY A N 1
ATOM 709 C CA . GLY A 1 95 ? 9.378 -2.441 -13.895 1.00 94.31 95 GLY A CA 1
ATOM 710 C C . GLY A 1 95 ? 8.984 -3.843 -13.476 1.00 94.31 95 GLY A C 1
ATOM 711 O O . GLY A 1 95 ? 9.352 -4.828 -14.121 1.00 94.31 95 GLY A O 1
ATOM 712 N N . TYR A 1 96 ? 8.228 -3.918 -12.393 1.00 93.88 96 TYR A N 1
ATOM 713 C CA . TYR A 1 96 ? 7.665 -5.154 -11.878 1.00 93.88 96 TYR A CA 1
ATOM 714 C C . TYR A 1 96 ? 6.210 -4.950 -11.464 1.00 93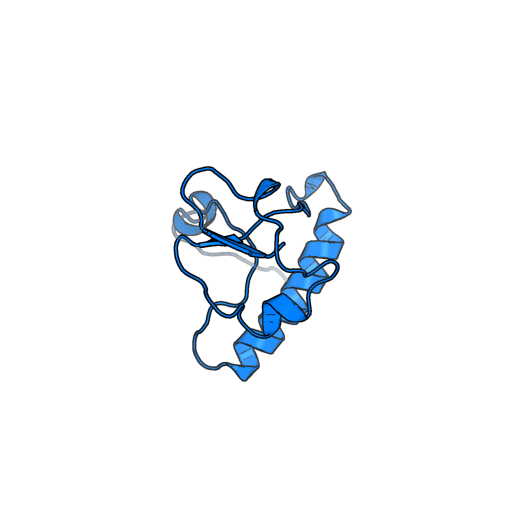.88 96 TYR A C 1
ATOM 716 O O . TYR A 1 96 ? 5.789 -3.848 -11.104 1.00 93.88 96 TYR A O 1
ATOM 724 N N . ARG A 1 97 ? 5.445 -6.030 -11.573 1.00 91.38 97 ARG A N 1
ATOM 725 C CA . ARG A 1 97 ? 4.075 -6.163 -11.080 1.00 91.38 97 ARG A CA 1
ATOM 726 C C . ARG A 1 97 ? 4.080 -7.035 -9.838 1.00 91.38 97 ARG A C 1
ATOM 728 O O . ARG A 1 97 ? 5.016 -7.861 -9.749 1.00 91.38 97 ARG A O 1
#